Protein AF-A0A7N8XKN9-F1 (afdb_monomer)

Organism: NCBI:txid205130

InterPro domains:
  IPR012576 NADH dehydrogenase [ubiquinone] 1 beta subcomplex subunit 3 [PF08122] (13-60)

Radius of gyration: 27.63 Å; Cα contacts (8 Å, |Δi|>4): 8; chains: 1; bounding box: 61×20×74 Å

Secondary structure (DSSP, 8-state):
--------HHHHHHHGGGSGGGSSPPPHHHHHTTTHHHHHHHHHHHHHHHHHHSPPP----

pLDDT: mean 81.98, std 14.05, range [46.94, 98.06]

Foldseek 3Di:
DDDDDPDDPPPVVCVVCCDDPNVDDDDPCCVVCVCVVVVVVVVVVVVVCCCVVPPDPPDDD

Nearest PDB structures (foldseek):
  8pw5-assembly1_k1  TM=8.725E-01  e=5.192E-03  Mus musculus
  7v2f-assembly1_Z  TM=8.886E-01  e=5.955E-03  Sus scrofa

Mean predicted aligned error: 11.67 Å

Structure (mmCIF, N/CA/C/O backbone):
data_AF-A0A7N8XKN9-F1
#
_entry.id   AF-A0A7N8XKN9-F1
#
loop_
_atom_site.group_PDB
_atom_site.id
_atom_site.type_symbol
_atom_site.label_atom_id
_atom_site.label_alt_id
_atom_site.label_comp_id
_atom_site.label_asym_id
_atom_site.label_entity_id
_atom_site.label_seq_id
_atom_site.pdbx_PDB_ins_code
_atom_site.Cartn_x
_atom_site.Cartn_y
_atom_site.Cartn_z
_atom_site.occupancy
_atom_site.B_iso_or_equiv
_atom_site.auth_seq_id
_atom_site.auth_comp_id
_atom_site.auth_asym_id
_atom_site.auth_atom_id
_atom_site.pdbx_PDB_model_num
ATOM 1 N N . MET A 1 1 ? 21.909 -18.373 -52.302 1.00 53.38 1 MET A N 1
ATOM 2 C CA . MET A 1 1 ? 22.597 -18.423 -50.996 1.00 53.38 1 MET A CA 1
ATOM 3 C C . MET A 1 1 ? 23.153 -17.040 -50.713 1.00 53.38 1 MET A C 1
ATOM 5 O O . MET A 1 1 ? 23.866 -16.527 -51.563 1.00 53.38 1 MET A O 1
ATOM 9 N N . GLY A 1 2 ? 22.778 -16.417 -49.598 1.00 46.94 2 GLY A N 1
ATOM 10 C CA . GLY A 1 2 ? 23.235 -15.073 -49.228 1.00 46.94 2 GLY A CA 1
ATOM 11 C C . GLY A 1 2 ? 22.469 -14.588 -48.007 1.00 46.94 2 GLY A C 1
ATOM 12 O O . GLY A 1 2 ? 21.421 -13.970 -48.155 1.00 46.94 2 GLY A O 1
ATOM 13 N N . GLY A 1 3 ? 22.950 -14.991 -46.833 1.00 58.50 3 GLY A N 1
ATOM 14 C CA . GLY A 1 3 ? 22.263 -14.843 -45.559 1.00 58.50 3 GLY A CA 1
ATOM 15 C C . GLY A 1 3 ? 22.416 -13.474 -44.884 1.00 58.50 3 GLY A C 1
ATOM 16 O O . GLY A 1 3 ? 23.497 -12.882 -44.855 1.00 58.50 3 GLY A O 1
ATOM 17 N N . ASP A 1 4 ? 21.276 -13.002 -44.379 1.00 70.88 4 ASP A N 1
ATOM 18 C CA . ASP A 1 4 ? 21.020 -12.426 -43.051 1.00 70.88 4 ASP A CA 1
ATOM 19 C C . ASP A 1 4 ? 22.141 -11.673 -42.324 1.00 70.88 4 ASP A C 1
ATOM 21 O O . ASP A 1 4 ? 22.784 -12.256 -41.474 1.00 70.88 4 ASP A O 1
ATOM 25 N N . HIS A 1 5 ? 22.271 -10.348 -42.506 1.00 59.94 5 HIS A N 1
ATOM 26 C CA . HIS A 1 5 ? 23.031 -9.500 -41.560 1.00 59.94 5 HIS A CA 1
ATOM 27 C C . HIS A 1 5 ? 22.465 -8.067 -41.427 1.00 59.94 5 HIS A C 1
ATOM 29 O O . HIS A 1 5 ? 23.155 -7.065 -41.613 1.00 59.94 5 HIS A O 1
ATOM 35 N N . GLY A 1 6 ? 21.180 -7.951 -41.075 1.00 57.62 6 GLY A N 1
ATOM 36 C CA . GLY A 1 6 ? 20.562 -6.701 -40.610 1.00 57.62 6 GLY A CA 1
ATOM 37 C C . GLY A 1 6 ? 20.795 -6.485 -39.110 1.00 57.62 6 GLY A C 1
ATOM 38 O O . GLY A 1 6 ? 19.893 -6.691 -38.303 1.00 57.62 6 GLY A O 1
ATOM 39 N N . HIS A 1 7 ? 22.010 -6.108 -38.706 1.00 60.72 7 HIS A N 1
ATOM 40 C CA . HIS A 1 7 ? 22.357 -5.914 -37.292 1.00 60.72 7 HIS A CA 1
ATOM 41 C C . HIS A 1 7 ? 21.732 -4.640 -36.693 1.00 60.72 7 HIS A C 1
ATOM 43 O O . HIS A 1 7 ? 22.284 -3.547 -36.801 1.00 60.72 7 HIS A O 1
ATOM 49 N N . SER A 1 8 ? 20.553 -4.794 -36.086 1.00 61.72 8 SER A N 1
ATOM 50 C CA . SER A 1 8 ? 20.175 -4.432 -34.700 1.00 61.72 8 SER A CA 1
ATOM 51 C C . SER A 1 8 ? 20.698 -3.148 -34.011 1.00 61.72 8 SER A C 1
ATOM 53 O O . SER A 1 8 ? 20.632 -3.068 -32.782 1.00 61.72 8 SER A O 1
ATOM 55 N N . LYS A 1 9 ? 21.198 -2.123 -34.716 1.00 63.66 9 LYS A N 1
ATOM 56 C CA . LYS A 1 9 ? 21.789 -0.929 -34.065 1.00 63.66 9 LYS A CA 1
ATOM 57 C C . LYS A 1 9 ? 20.834 -0.209 -33.096 1.00 63.66 9 LYS A C 1
ATOM 59 O O . LYS A 1 9 ? 21.288 0.347 -32.101 1.00 63.66 9 LYS A O 1
ATOM 64 N N . THR A 1 10 ? 19.526 -0.264 -33.341 1.00 68.81 10 THR A N 1
ATOM 65 C CA . THR A 1 10 ? 18.496 0.364 -32.498 1.00 68.81 10 THR A CA 1
ATOM 66 C C . THR A 1 10 ? 18.139 -0.469 -31.264 1.00 68.81 10 THR A C 1
ATOM 68 O O . THR A 1 10 ? 17.964 0.085 -30.183 1.00 68.81 10 THR A O 1
ATOM 71 N N . SER A 1 11 ? 18.084 -1.802 -31.377 1.00 70.00 11 SER A N 1
ATOM 72 C CA . SER A 1 11 ? 17.563 -2.657 -30.300 1.00 70.00 11 SER A CA 1
ATOM 73 C C . SER A 1 11 ? 18.506 -2.775 -29.103 1.00 70.00 11 SER A C 1
ATOM 75 O O . SER A 1 11 ? 18.037 -2.859 -27.974 1.00 70.00 11 S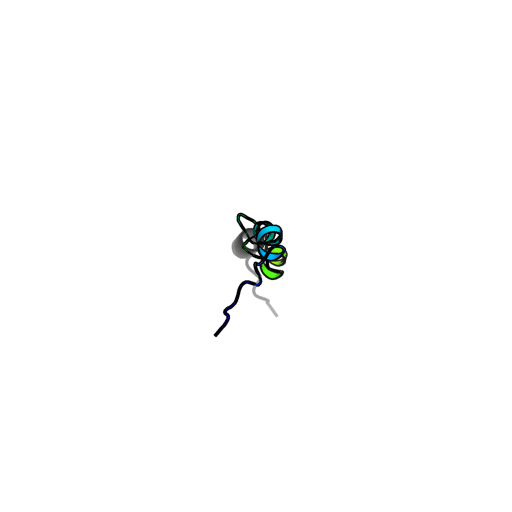ER A O 1
ATOM 77 N N . LEU A 1 12 ? 19.826 -2.709 -29.309 1.00 81.94 12 LEU A N 1
ATOM 78 C CA . LEU A 1 12 ? 20.799 -2.665 -28.207 1.00 81.94 12 LEU A CA 1
ATOM 79 C C . LEU A 1 12 ? 20.799 -1.306 -27.493 1.00 81.94 12 LEU A C 1
ATOM 81 O O . LEU A 1 12 ? 20.907 -1.250 -26.271 1.00 81.94 12 LEU A O 1
ATOM 85 N N . ASN A 1 13 ? 20.626 -0.217 -28.247 1.00 86.25 13 ASN A N 1
ATOM 86 C CA . ASN A 1 13 ? 20.489 1.127 -27.687 1.00 86.25 13 ASN A CA 1
ATOM 87 C C . ASN A 1 13 ? 19.189 1.295 -26.879 1.00 86.25 13 ASN A C 1
ATOM 89 O O . ASN A 1 13 ? 19.143 2.100 -25.957 1.00 86.25 13 ASN A O 1
ATOM 93 N N . GLU A 1 14 ? 18.135 0.541 -27.191 1.00 84.44 14 GLU A N 1
ATOM 94 C CA . GLU A 1 14 ? 16.877 0.548 -26.432 1.00 84.44 14 GLU A CA 1
ATOM 95 C C . GLU A 1 14 ? 16.835 -0.503 -25.311 1.00 84.44 14 GLU A C 1
ATOM 97 O O . GLU A 1 14 ? 16.039 -0.370 -24.380 1.00 84.44 14 GLU A O 1
ATOM 102 N N . ALA A 1 15 ? 17.715 -1.511 -25.346 1.00 84.00 15 ALA A N 1
ATOM 103 C CA . ALA A 1 15 ? 17.718 -2.633 -24.406 1.00 84.00 15 ALA A CA 1
ATOM 104 C C . ALA A 1 15 ? 17.881 -2.210 -22.937 1.00 84.00 15 ALA A C 1
ATOM 106 O O . ALA A 1 15 ? 17.297 -2.840 -22.057 1.00 84.00 15 ALA A O 1
ATOM 107 N N . TRP A 1 16 ? 18.610 -1.124 -22.649 1.00 83.81 16 TRP A N 1
ATO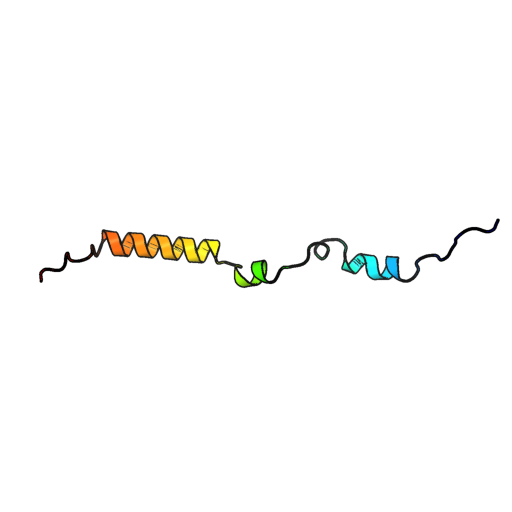M 108 C CA . TRP A 1 16 ? 18.780 -0.637 -21.272 1.00 83.81 16 TRP A CA 1
ATOM 109 C C . TRP A 1 16 ? 17.456 -0.201 -20.629 1.00 83.81 16 TRP A C 1
ATOM 111 O O . TRP A 1 16 ? 17.323 -0.285 -19.410 1.00 83.81 16 TRP A O 1
ATOM 121 N N . ARG A 1 17 ? 16.460 0.214 -21.430 1.00 83.19 17 ARG A N 1
ATOM 122 C CA . ARG A 1 17 ? 15.135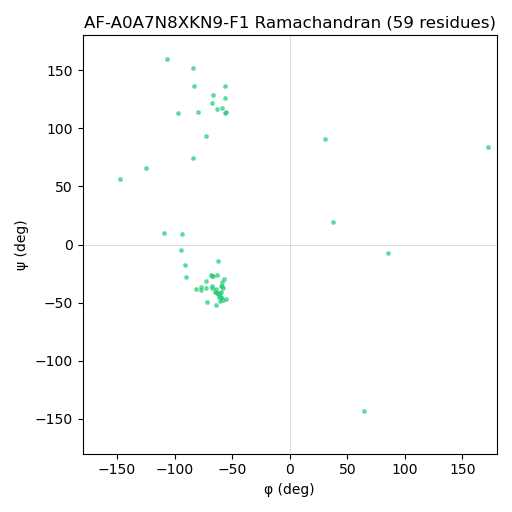 0.635 -20.936 1.00 83.19 17 ARG A CA 1
ATOM 123 C C . ARG A 1 17 ? 14.344 -0.530 -20.350 1.00 83.19 17 ARG A C 1
ATOM 125 O O . ARG A 1 17 ? 13.488 -0.316 -19.501 1.00 83.19 17 ARG A O 1
ATOM 132 N N . TYR A 1 18 ? 14.638 -1.745 -20.804 1.00 82.69 18 TYR A N 1
ATOM 133 C CA . TYR A 1 18 ? 13.974 -2.979 -20.390 1.00 82.69 18 TYR A CA 1
ATOM 134 C C . TYR A 1 18 ? 14.883 -3.863 -19.524 1.00 82.69 18 TYR A C 1
ATOM 136 O O . TYR A 1 18 ? 14.546 -5.011 -19.247 1.00 82.69 18 TYR A O 1
ATOM 144 N N . ALA A 1 19 ? 16.034 -3.341 -19.094 1.00 82.62 19 ALA A N 1
ATOM 145 C CA . ALA A 1 19 ? 16.991 -4.031 -18.240 1.00 82.62 19 ALA A CA 1
ATOM 146 C C . ALA A 1 19 ? 16.973 -3.472 -16.804 1.00 82.62 19 ALA A C 1
ATOM 148 O O . ALA A 1 19 ? 16.535 -2.351 -16.542 1.00 82.62 19 ALA A O 1
ATOM 149 N N . GLY A 1 20 ? 17.471 -4.259 -15.845 1.00 81.69 20 GLY A N 1
ATOM 150 C CA . GLY A 1 20 ? 17.592 -3.840 -14.445 1.00 81.69 20 GLY A CA 1
ATOM 151 C C . GLY A 1 20 ? 16.243 -3.571 -13.765 1.00 81.69 20 GLY A C 1
ATOM 152 O O . GLY A 1 20 ? 15.258 -4.262 -14.016 1.00 81.69 20 GLY A O 1
ATOM 153 N N . GLY A 1 21 ? 16.187 -2.563 -12.889 1.00 80.94 21 GLY A N 1
ATOM 154 C CA . GLY A 1 21 ? 14.982 -2.222 -12.116 1.00 80.94 21 GLY A CA 1
ATOM 155 C C . GLY A 1 21 ? 13.767 -1.794 -12.953 1.00 80.94 21 GLY A C 1
ATOM 156 O O . GLY A 1 21 ? 12.657 -1.786 -12.434 1.00 80.94 21 GLY A O 1
ATOM 157 N N . PHE A 1 22 ? 13.960 -1.487 -14.240 1.00 75.81 22 PHE A N 1
ATOM 158 C CA . PHE A 1 22 ? 12.900 -1.110 -15.182 1.00 75.81 22 PHE A CA 1
ATOM 159 C C . PHE A 1 22 ? 12.371 -2.293 -16.008 1.00 75.81 22 PHE A C 1
ATOM 161 O O . PHE A 1 22 ? 11.396 -2.145 -16.740 1.00 75.81 22 PHE A O 1
ATOM 168 N N . ALA A 1 23 ? 12.972 -3.481 -15.869 1.00 78.31 23 ALA A N 1
ATOM 169 C CA . ALA A 1 23 ? 12.555 -4.685 -16.588 1.00 78.31 23 ALA A CA 1
ATOM 170 C C . ALA A 1 23 ? 11.172 -5.198 -16.154 1.00 78.31 23 ALA A C 1
ATOM 172 O O . ALA A 1 23 ? 10.481 -5.865 -16.924 1.00 78.31 23 ALA A O 1
ATOM 173 N N . ARG A 1 24 ? 10.765 -4.910 -14.910 1.00 83.19 24 ARG A N 1
ATOM 174 C CA . ARG A 1 24 ? 9.445 -5.279 -14.391 1.00 83.19 24 ARG A CA 1
ATOM 175 C C . ARG A 1 24 ? 8.501 -4.083 -14.517 1.00 83.19 24 ARG A C 1
ATOM 177 O O . ARG A 1 24 ? 8.720 -3.088 -13.826 1.00 83.19 24 ARG A O 1
ATOM 184 N N . PRO A 1 25 ? 7.460 -4.162 -15.364 1.00 81.81 25 PRO A N 1
ATOM 185 C CA . PRO A 1 25 ? 6.506 -3.075 -15.493 1.00 81.81 25 PRO A CA 1
ATOM 186 C C . PRO A 1 25 ? 5.715 -2.929 -14.194 1.00 81.81 25 PRO A C 1
ATOM 188 O O . PRO A 1 25 ? 5.151 -3.903 -13.698 1.00 81.81 25 PRO A O 1
ATOM 191 N N . VAL A 1 26 ? 5.659 -1.704 -13.667 1.00 87.06 26 VAL A N 1
ATOM 192 C CA . VAL A 1 26 ? 4.729 -1.364 -12.589 1.00 87.06 26 VAL A CA 1
ATOM 193 C C . VAL A 1 26 ? 3.320 -1.422 -13.159 1.00 87.06 26 VAL A C 1
ATOM 195 O O . VAL A 1 26 ? 2.985 -0.729 -14.122 1.00 87.06 26 VAL A O 1
ATOM 198 N N . THR A 1 27 ? 2.495 -2.265 -12.565 1.00 91.12 27 THR A N 1
ATOM 199 C CA . THR A 1 27 ? 1.095 -2.424 -12.946 1.00 91.12 27 THR A CA 1
ATOM 200 C C . THR A 1 27 ? 0.225 -1.369 -12.261 1.00 91.12 27 THR A C 1
ATOM 202 O O . THR A 1 27 ? 0.520 -0.902 -11.160 1.00 91.12 27 THR A O 1
ATOM 205 N N . LEU A 1 28 ? -0.894 -0.988 -12.890 1.00 91.69 28 LEU A N 1
ATOM 206 C CA . LEU A 1 28 ? -1.853 -0.056 -12.277 1.00 91.69 28 LEU A CA 1
ATOM 207 C C . LEU A 1 28 ? -2.391 -0.583 -10.940 1.00 91.69 28 LEU A C 1
ATOM 209 O O . LEU A 1 28 ? -2.583 0.189 -10.004 1.00 91.69 28 LEU A O 1
ATOM 213 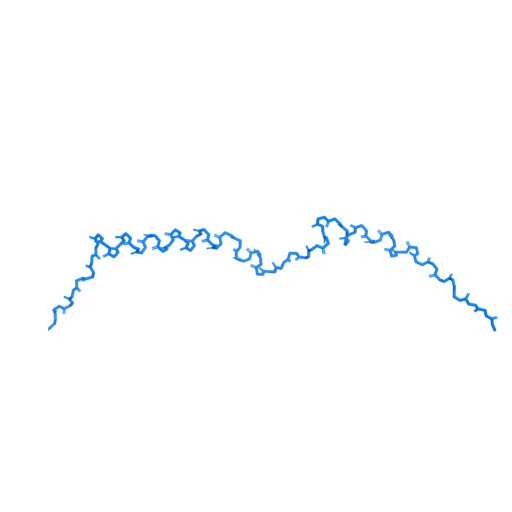N N . SER A 1 29 ? -2.589 -1.898 -10.828 1.00 93.25 29 SER A N 1
ATOM 214 C CA . SER A 1 29 ? -2.992 -2.545 -9.581 1.00 93.25 29 SER A CA 1
ATOM 215 C C . SER A 1 29 ? -1.936 -2.387 -8.487 1.00 93.25 29 SER A C 1
ATOM 217 O O . SER A 1 29 ? -2.300 -2.076 -7.358 1.00 93.25 29 SER A O 1
ATOM 219 N N . GLU A 1 30 ? -0.643 -2.526 -8.790 1.00 91.50 30 GLU A N 1
ATOM 220 C CA . GLU A 1 30 ? 0.424 -2.281 -7.807 1.00 91.50 30 GLU A CA 1
ATOM 221 C C . GLU A 1 30 ? 0.402 -0.849 -7.270 1.00 91.50 30 GLU A C 1
ATOM 223 O O . GLU A 1 30 ? 0.659 -0.650 -6.084 1.00 91.50 30 GLU A O 1
ATOM 228 N N . VAL A 1 31 ? 0.061 0.140 -8.103 1.00 92.94 31 VAL A N 1
ATOM 229 C CA . VAL A 1 31 ? -0.074 1.538 -7.666 1.00 92.94 31 VAL A CA 1
ATOM 230 C C . VAL A 1 31 ? -1.324 1.729 -6.810 1.00 92.94 31 VAL A C 1
ATOM 232 O O . VAL A 1 31 ? -1.227 2.286 -5.717 1.00 92.94 31 VAL A O 1
ATOM 235 N N . LEU A 1 32 ? -2.480 1.246 -7.272 1.00 94.94 32 LEU A N 1
ATOM 236 C CA . LEU A 1 32 ? -3.761 1.394 -6.572 1.00 94.94 32 LEU A CA 1
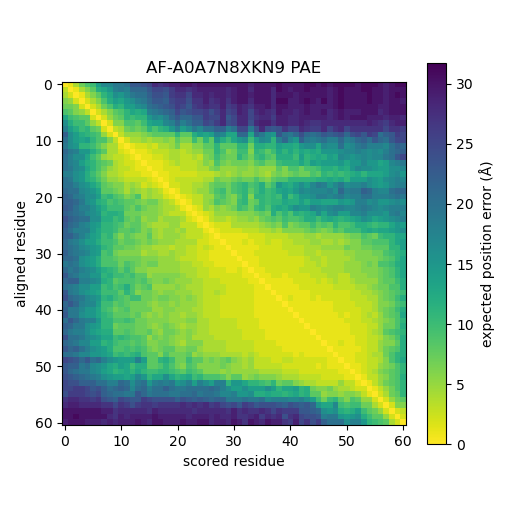ATOM 237 C C . LEU A 1 32 ? -3.780 0.665 -5.224 1.00 94.94 32 LEU A C 1
ATOM 239 O O . LEU A 1 32 ? -4.311 1.182 -4.245 1.00 94.94 32 LEU A O 1
ATOM 243 N N . PHE A 1 33 ? -3.172 -0.518 -5.156 1.00 95.69 33 PHE A N 1
ATOM 244 C CA . PHE A 1 33 ? -3.101 -1.319 -3.937 1.00 95.69 33 PHE A CA 1
ATOM 245 C C . PHE A 1 33 ? -1.824 -1.068 -3.126 1.00 95.69 33 PHE A C 1
ATOM 247 O O . PHE A 1 33 ? -1.575 -1.765 -2.132 1.00 95.69 33 PHE A O 1
ATOM 254 N N . LYS A 1 34 ? -1.018 -0.058 -3.485 1.00 94.81 34 LYS A N 1
ATOM 255 C CA . LYS A 1 34 ? 0.166 0.303 -2.702 1.00 94.81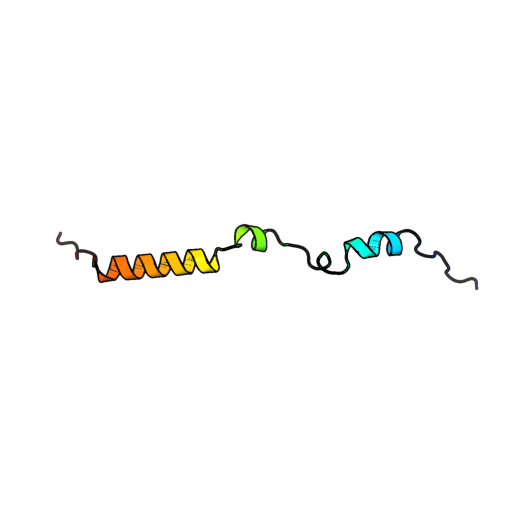 34 LYS A CA 1
ATOM 256 C C . LYS A 1 34 ? -0.261 0.766 -1.310 1.00 94.81 34 LYS A C 1
ATOM 258 O O . LYS A 1 34 ? -0.941 1.770 -1.154 1.00 94.81 34 LYS A O 1
ATOM 263 N N . GLY A 1 35 ? 0.149 0.022 -0.284 1.00 92.88 35 GLY A N 1
ATOM 264 C CA . GLY A 1 35 ? -0.222 0.295 1.110 1.00 92.88 35 GLY A CA 1
ATOM 265 C C . GLY A 1 35 ? -1.567 -0.295 1.547 1.00 92.88 35 GLY A C 1
ATOM 266 O O . GLY A 1 35 ? -1.835 -0.328 2.747 1.00 92.88 35 GLY A O 1
ATOM 267 N N . PHE A 1 36 ? -2.362 -0.861 0.629 1.00 96.12 36 PHE A N 1
ATOM 268 C CA . PHE A 1 36 ? -3.665 -1.453 0.955 1.00 96.12 36 PHE A CA 1
ATOM 269 C C . PHE A 1 36 ? -3.558 -2.574 1.996 1.00 96.12 36 PHE A C 1
ATOM 271 O O . PHE A 1 36 ? -4.390 -2.650 2.888 1.00 96.12 36 PHE A O 1
ATOM 278 N N . LYS A 1 37 ? -2.500 -3.401 1.958 1.00 94.81 37 LYS A N 1
ATOM 279 C CA . LYS A 1 37 ? -2.295 -4.483 2.944 1.00 94.81 37 LYS A CA 1
ATOM 280 C C . LYS A 1 37 ? -2.233 -3.959 4.384 1.00 94.81 37 LYS A C 1
ATOM 282 O O . LYS A 1 37 ? -2.902 -4.499 5.258 1.00 94.81 37 LYS A O 1
ATOM 287 N N . TRP A 1 38 ? -1.451 -2.906 4.623 1.00 97.06 38 TRP A N 1
ATOM 288 C CA . TRP A 1 38 ? -1.295 -2.322 5.959 1.00 97.06 38 TRP A CA 1
ATOM 289 C C . TRP A 1 38 ? -2.502 -1.469 6.355 1.00 97.06 38 TRP A C 1
ATOM 291 O O . TRP A 1 38 ? -2.930 -1.529 7.504 1.00 97.06 38 TRP A O 1
ATOM 301 N N . GLY A 1 39 ? -3.105 -0.750 5.402 1.00 96.62 39 GLY A N 1
ATOM 302 C CA . GLY A 1 39 ? -4.357 -0.023 5.632 1.00 96.62 39 GLY A CA 1
ATOM 303 C C . GLY A 1 39 ? -5.512 -0.953 6.015 1.00 96.62 39 GLY A C 1
ATOM 304 O O . GLY A 1 39 ? -6.212 -0.702 6.990 1.00 96.62 39 GLY A O 1
ATOM 305 N N . PHE A 1 40 ? -5.667 -2.075 5.310 1.00 97.19 40 PHE A N 1
ATOM 306 C CA . PHE A 1 40 ? -6.690 -3.078 5.603 1.00 97.19 40 PHE A CA 1
ATOM 307 C C . PHE A 1 40 ? -6.446 -3.795 6.938 1.00 97.19 40 PHE A C 1
ATOM 309 O O . PHE A 1 40 ? -7.393 -4.062 7.680 1.00 97.19 40 PHE A O 1
ATOM 316 N N . ALA A 1 41 ? -5.183 -4.066 7.283 1.00 98.06 41 ALA A N 1
ATOM 317 C CA . ALA A 1 41 ? -4.832 -4.602 8.596 1.00 98.06 41 ALA A CA 1
ATOM 318 C C . ALA A 1 41 ? -5.258 -3.642 9.720 1.00 98.06 41 ALA A C 1
ATOM 320 O O . ALA A 1 41 ? -5.951 -4.058 10.646 1.00 98.06 41 ALA A O 1
ATOM 321 N N . ALA A 1 42 ? -4.924 -2.352 9.604 1.00 98.06 42 ALA A N 1
ATOM 322 C CA . ALA A 1 42 ? -5.341 -1.336 10.570 1.00 98.06 42 ALA A CA 1
ATOM 323 C C . ALA A 1 42 ? -6.873 -1.2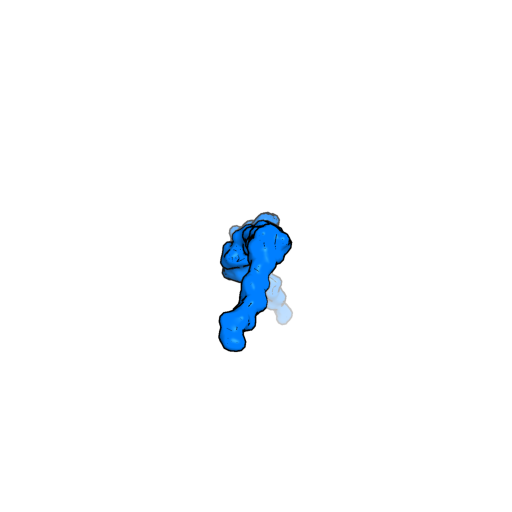08 10.655 1.00 98.06 42 ALA A C 1
ATOM 325 O O . ALA A 1 42 ? -7.422 -1.148 11.752 1.00 98.06 42 ALA A O 1
ATOM 326 N N . PHE A 1 43 ? -7.567 -1.239 9.515 1.00 97.00 43 PHE A N 1
ATOM 327 C CA . PHE A 1 43 ? -9.030 -1.230 9.455 1.00 97.00 43 PHE A CA 1
ATOM 328 C C . PHE A 1 43 ? -9.654 -2.427 10.188 1.00 97.00 43 PHE A C 1
ATOM 330 O O . PHE A 1 43 ? -10.569 -2.258 10.988 1.00 97.00 43 PHE A O 1
ATOM 337 N N . THR A 1 44 ? -9.122 -3.632 9.979 1.00 97.38 44 THR A N 1
ATO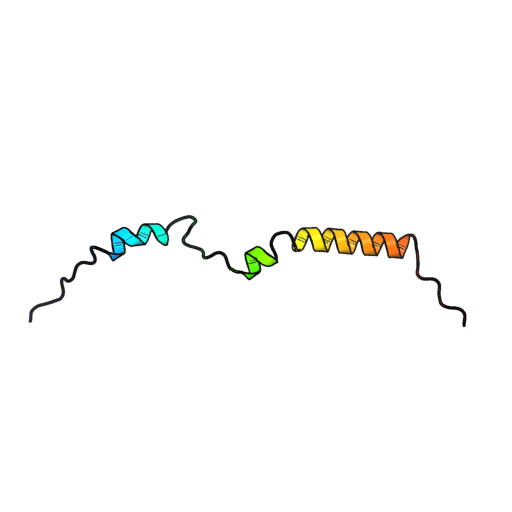M 338 C CA . THR A 1 44 ? -9.609 -4.846 10.656 1.00 97.38 44 THR A CA 1
ATOM 339 C C . THR A 1 44 ? -9.389 -4.769 12.168 1.00 97.38 44 THR A C 1
ATOM 341 O O . THR A 1 44 ? -10.274 -5.133 12.940 1.00 97.38 44 THR A O 1
ATOM 344 N N . VAL A 1 45 ? -8.232 -4.260 12.606 1.00 97.44 45 VAL A N 1
ATOM 345 C CA . VAL A 1 45 ? -7.950 -4.027 14.032 1.00 97.44 45 VAL A CA 1
ATOM 346 C C . VAL A 1 45 ? -8.925 -3.008 14.620 1.00 97.44 45 VAL A C 1
ATOM 348 O O . VAL A 1 45 ? -9.448 -3.233 15.708 1.00 97.44 45 VAL A O 1
ATOM 351 N N . ALA A 1 46 ? -9.219 -1.925 13.896 1.00 96.38 46 ALA A N 1
ATOM 352 C CA . ALA A 1 46 ? -10.195 -0.931 14.327 1.00 96.38 46 ALA A CA 1
ATOM 353 C C . ALA A 1 46 ? -11.590 -1.549 14.511 1.00 96.38 46 ALA A C 1
ATOM 355 O O . ALA A 1 46 ? -12.188 -1.360 15.567 1.00 96.38 46 ALA A O 1
ATOM 356 N N . LEU A 1 47 ? -12.058 -2.363 13.555 1.00 95.31 47 LEU A N 1
ATOM 357 C CA . LEU A 1 47 ? -13.326 -3.092 13.680 1.00 95.31 47 LEU A CA 1
ATOM 358 C C . LEU A 1 47 ? -13.338 -4.042 14.884 1.00 95.31 47 LEU A C 1
ATOM 360 O O . LEU A 1 47 ? -14.342 -4.138 15.584 1.00 95.31 47 LEU A O 1
ATOM 364 N N . ALA A 1 48 ? -12.234 -4.745 15.146 1.00 94.75 48 ALA A N 1
ATOM 365 C CA . ALA A 1 48 ? -12.134 -5.649 16.289 1.00 94.75 48 ALA A CA 1
ATOM 366 C C . ALA A 1 48 ? -12.216 -4.892 17.624 1.00 94.75 48 ALA A C 1
ATOM 368 O O . ALA A 1 48 ? -12.900 -5.334 18.548 1.00 94.75 48 ALA A O 1
ATOM 369 N N . ILE A 1 49 ? -11.559 -3.733 17.722 1.00 95.56 49 ILE A N 1
ATOM 370 C CA . ILE A 1 49 ? -11.647 -2.852 18.893 1.00 95.56 49 ILE A CA 1
ATOM 371 C C . ILE A 1 49 ? -13.082 -2.338 19.033 1.00 95.56 49 ILE A C 1
ATOM 373 O O . ILE A 1 49 ? -13.699 -2.514 20.078 1.00 95.56 49 ILE A O 1
ATOM 377 N N . GLU A 1 50 ? -13.655 -1.768 17.977 1.00 89.38 50 GLU A N 1
ATOM 378 C CA . GLU A 1 50 ? -15.024 -1.254 18.011 1.00 89.38 50 GLU A CA 1
ATOM 379 C C . GLU A 1 50 ? -16.020 -2.332 18.452 1.00 89.38 50 GLU A C 1
ATOM 381 O O . GLU A 1 50 ? -16.800 -2.106 19.370 1.00 89.38 50 GLU A O 1
ATOM 386 N N . TYR A 1 51 ? -15.934 -3.539 17.895 1.00 90.81 51 TYR A N 1
ATOM 387 C CA . TYR A 1 51 ? -16.844 -4.631 18.230 1.00 90.81 51 TYR A CA 1
ATOM 388 C C . TYR A 1 51 ? -16.680 -5.156 19.664 1.00 90.81 51 TYR A C 1
ATOM 390 O O . TYR A 1 51 ? -17.658 -5.552 20.298 1.00 90.81 51 TYR A O 1
ATOM 398 N N . THR A 1 52 ? -15.451 -5.186 20.185 1.00 90.56 52 THR A N 1
ATOM 399 C CA . THR A 1 52 ? -15.182 -5.679 21.547 1.00 90.56 52 THR A CA 1
ATOM 400 C C . THR A 1 52 ? -15.552 -4.659 22.620 1.00 90.56 52 THR A C 1
ATOM 402 O O . THR A 1 52 ? -16.101 -5.044 23.652 1.00 90.56 52 THR A O 1
ATOM 405 N N . PHE A 1 53 ? -15.291 -3.371 22.385 1.00 87.25 53 PHE A N 1
ATOM 406 C CA . PHE A 1 53 ? -15.557 -2.301 23.353 1.00 87.25 53 PHE A CA 1
ATOM 407 C C . PHE A 1 53 ? -16.958 -1.686 23.218 1.00 87.25 53 PHE A C 1
ATOM 409 O O . PHE A 1 53 ? -17.524 -1.232 24.213 1.00 87.25 53 PHE A O 1
ATOM 416 N N . PHE A 1 54 ? -17.544 -1.711 22.021 1.00 79.94 54 PHE A N 1
ATOM 417 C CA . PHE A 1 54 ? -18.899 -1.240 21.728 1.00 79.94 54 PHE A CA 1
ATOM 418 C C . PHE A 1 54 ? -19.707 -2.359 21.067 1.00 79.94 54 PHE A C 1
ATOM 420 O O . PHE A 1 54 ? -20.083 -2.254 19.896 1.00 79.94 54 PHE A O 1
ATOM 427 N N . PRO A 1 55 ? -19.991 -3.451 21.801 1.00 75.94 55 PRO A N 1
ATOM 428 C CA . PRO A 1 55 ? -20.770 -4.541 21.244 1.00 75.94 55 PRO A CA 1
ATOM 429 C C . PRO A 1 55 ? -22.118 -3.998 20.748 1.00 75.94 55 PRO A C 1
ATOM 431 O O . PRO A 1 55 ? -22.746 -3.183 21.441 1.00 75.94 55 PRO A O 1
ATOM 434 N N . PRO A 1 56 ? -22.577 -4.418 19.555 1.00 75.44 56 PRO A N 1
ATOM 435 C CA . PRO A 1 56 ? -23.811 -3.908 18.985 1.00 75.44 56 PRO A CA 1
ATOM 436 C C . PRO A 1 56 ? -24.951 -4.146 19.975 1.00 75.44 56 PRO A C 1
ATOM 438 O O . PRO A 1 56 ? -25.169 -5.269 20.441 1.00 75.44 56 PRO A O 1
ATOM 441 N N . LYS A 1 57 ? -25.688 -3.083 20.317 1.00 71.88 57 LYS A N 1
ATOM 442 C CA . LYS A 1 57 ? -26.917 -3.235 21.098 1.00 71.88 57 LYS A CA 1
ATOM 443 C C . LYS A 1 57 ? -27.849 -4.144 20.298 1.00 71.88 57 LYS A C 1
ATOM 445 O O . LYS A 1 57 ? -28.251 -3.791 19.193 1.00 71.88 57 LYS A O 1
ATOM 450 N N . LYS A 1 58 ? -28.196 -5.310 20.855 1.00 64.56 58 LYS A N 1
ATOM 451 C CA . LYS A 1 58 ? -29.312 -6.118 20.349 1.00 64.56 58 LYS A CA 1
ATOM 452 C C . LYS A 1 58 ? -30.538 -5.207 20.340 1.00 64.56 58 LYS A C 1
ATOM 454 O O . LYS A 1 58 ? -30.951 -4.743 21.399 1.00 64.56 58 LYS A O 1
ATOM 459 N N . GLY A 1 59 ? -31.045 -4.899 19.148 1.00 63.19 59 GLY A N 1
ATOM 460 C CA . GLY A 1 59 ? -32.236 -4.081 18.977 1.00 63.19 59 GLY A CA 1
ATOM 461 C C . GLY A 1 59 ? -33.394 -4.702 19.747 1.00 63.19 59 GLY A C 1
ATOM 462 O O . GLY A 1 59 ? -33.827 -5.804 19.424 1.00 63.19 59 GLY A O 1
ATOM 463 N N . GLY A 1 60 ? -33.844 -4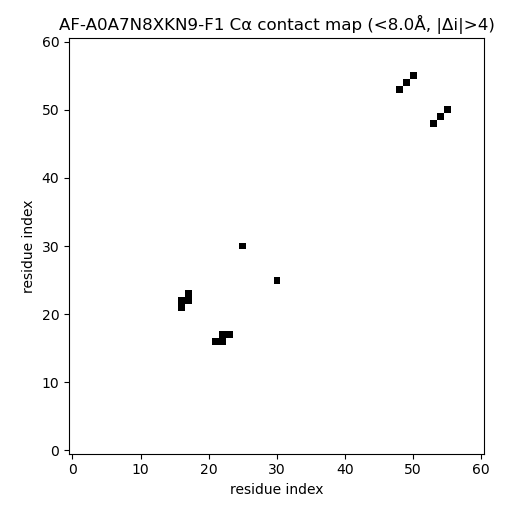.009 20.789 1.00 58.56 60 GLY A N 1
ATOM 464 C CA . GLY A 1 60 ? -35.192 -4.166 21.303 1.00 58.56 60 GLY A CA 1
ATOM 465 C C . GLY A 1 60 ? -36.106 -3.356 20.397 1.00 58.56 60 GLY A C 1
ATOM 466 O O . GLY A 1 60 ? -35.968 -2.134 20.330 1.00 58.56 60 GLY A O 1
ATOM 467 N N . HIS A 1 61 ? -36.979 -4.052 19.684 1.00 53.03 61 HIS A N 1
ATOM 468 C CA . HIS A 1 61 ? -38.188 -3.499 19.100 1.00 53.03 61 HIS A CA 1
ATOM 469 C C . HIS A 1 61 ? -39.359 -4.374 19.544 1.00 53.03 61 HIS A C 1
ATOM 471 O O . HIS A 1 61 ? -39.132 -5.595 19.716 1.00 53.03 61 HIS A O 1
#

Sequence (61 aa):
MGGDHGHSKTSLNEAWRYAGGFARPVTLSEVLFKGFKWGFAAFTVALAIEYTFFPPKKGGH

Solvent-accessible surface area (backbone atoms only — not comparable to full-atom values): 4010 Å² total; per-residue (Å²): 141,86,83,90,81,86,77,60,72,64,58,66,74,50,43,64,66,57,38,76,89,53,48,63,79,86,49,71,62,59,62,74,48,58,62,44,69,61,54,51,49,52,51,53,51,49,51,52,49,46,48,70,77,54,56,79,77,80,82,85,127